Protein AF-A0A813IXJ3-F1 (afdb_monomer_lite)

Structure (mmCIF, N/CA/C/O backbone):
data_AF-A0A813IXJ3-F1
#
_entry.id   AF-A0A813IXJ3-F1
#
loop_
_atom_site.group_PDB
_atom_site.id
_atom_site.type_symbol
_atom_site.label_atom_id
_atom_site.label_alt_id
_atom_site.label_comp_id
_atom_site.label_asym_id
_atom_site.label_entity_id
_atom_site.label_seq_id
_atom_site.pdbx_PDB_ins_code
_atom_site.Cartn_x
_atom_site.Cartn_y
_atom_site.Cartn_z
_atom_site.occupancy
_atom_site.B_iso_or_equiv
_atom_site.auth_seq_id
_atom_site.auth_comp_id
_atom_site.auth_asym_id
_atom_site.auth_atom_id
_atom_site.pdbx_PDB_model_num
ATOM 1 N N . VAL A 1 1 ? 65.316 -9.682 -49.468 1.00 42.09 1 VAL A N 1
ATOM 2 C CA . VAL A 1 1 ? 64.077 -8.869 -49.436 1.00 42.09 1 VAL A CA 1
ATOM 3 C C . VAL A 1 1 ? 62.901 -9.808 -49.666 1.00 42.09 1 VAL A C 1
ATOM 5 O O . VAL A 1 1 ? 62.682 -10.223 -50.792 1.00 42.09 1 VAL A O 1
ATOM 8 N N . ALA A 1 2 ? 62.230 -10.238 -48.595 1.00 33.59 2 ALA A N 1
ATOM 9 C CA . ALA A 1 2 ? 61.078 -11.140 -48.647 1.00 33.59 2 ALA A CA 1
ATOM 10 C C . ALA A 1 2 ? 59.916 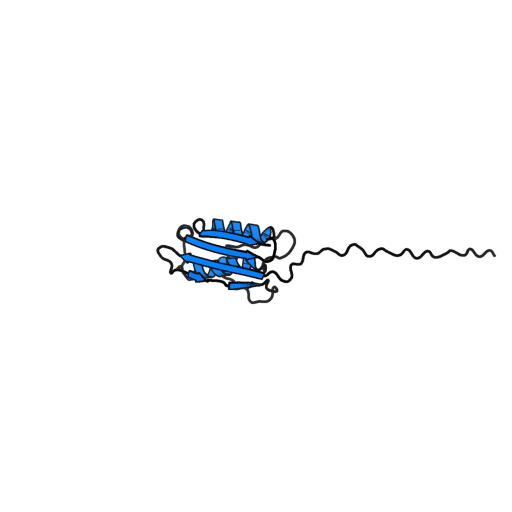-10.476 -47.893 1.00 33.59 2 ALA A C 1
ATOM 12 O O . ALA A 1 2 ? 60.031 -10.188 -46.703 1.00 33.59 2 ALA A O 1
ATOM 13 N N . LEU A 1 3 ? 58.832 -10.169 -48.609 1.00 37.84 3 LEU A N 1
ATOM 14 C CA . LEU A 1 3 ? 57.635 -9.512 -48.084 1.00 37.84 3 LEU A CA 1
ATOM 15 C C . LEU A 1 3 ? 56.655 -10.570 -47.561 1.00 37.84 3 LEU A C 1
ATOM 17 O O . LEU A 1 3 ? 56.046 -11.304 -48.336 1.00 37.84 3 LEU A O 1
ATOM 21 N N . SER A 1 4 ? 56.488 -10.624 -46.240 1.00 38.41 4 SER A N 1
ATOM 22 C CA . SER A 1 4 ? 55.432 -11.393 -45.578 1.00 38.41 4 SER A CA 1
ATOM 23 C C . SER A 1 4 ? 54.136 -10.574 -45.559 1.00 38.41 4 SER A C 1
ATOM 25 O O . SER A 1 4 ? 54.035 -9.559 -44.870 1.00 38.41 4 SER A O 1
ATOM 27 N N . ARG A 1 5 ? 53.133 -10.999 -46.338 1.00 42.44 5 ARG A N 1
ATOM 28 C CA . ARG A 1 5 ? 51.757 -10.478 -46.277 1.00 42.44 5 ARG A CA 1
ATOM 29 C C . ARG A 1 5 ? 51.032 -11.118 -45.088 1.00 42.44 5 ARG A C 1
ATOM 31 O O . ARG A 1 5 ? 50.5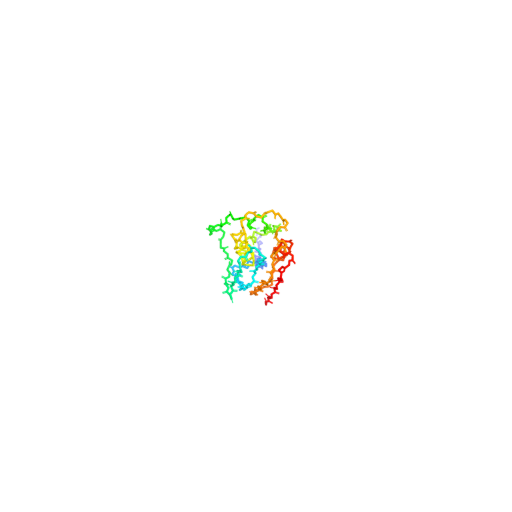67 -12.252 -45.186 1.00 42.44 5 ARG A O 1
ATOM 38 N N . ARG A 1 6 ? 50.875 -10.383 -43.983 1.00 43.56 6 ARG A N 1
ATOM 39 C CA . ARG A 1 6 ? 49.908 -10.729 -42.927 1.00 43.56 6 ARG A CA 1
ATOM 40 C C . ARG A 1 6 ? 48.490 -10.433 -43.429 1.00 43.56 6 ARG A C 1
ATOM 42 O O . ARG A 1 6 ? 48.159 -9.285 -43.707 1.00 43.56 6 ARG A O 1
ATOM 49 N N . ARG A 1 7 ? 47.655 -11.471 -43.546 1.00 44.44 7 ARG A N 1
ATOM 50 C CA . ARG A 1 7 ? 46.198 -11.334 -43.694 1.00 44.44 7 ARG A CA 1
ATOM 51 C C . ARG A 1 7 ? 45.636 -10.778 -42.384 1.00 44.44 7 ARG A C 1
ATOM 53 O O . ARG A 1 7 ? 45.738 -11.431 -41.350 1.00 44.44 7 ARG A O 1
ATOM 60 N N . GLY A 1 8 ? 45.062 -9.579 -42.434 1.00 43.00 8 GLY A N 1
ATOM 61 C CA . GLY A 1 8 ? 44.248 -9.031 -41.355 1.00 43.00 8 GLY A CA 1
ATOM 62 C C . GLY A 1 8 ? 42.904 -9.751 -41.312 1.00 43.00 8 GLY A C 1
ATOM 63 O O . GLY A 1 8 ? 42.033 -9.478 -42.132 1.00 43.00 8 GLY A O 1
ATOM 64 N N . GLY A 1 9 ? 42.750 -10.686 -40.376 1.00 39.88 9 GLY A N 1
ATOM 65 C CA . GLY A 1 9 ? 41.438 -11.167 -39.959 1.00 39.88 9 GLY A CA 1
ATOM 66 C C . GLY A 1 9 ? 40.816 -10.116 -39.048 1.00 39.88 9 GLY A C 1
ATOM 67 O O . GLY A 1 9 ? 41.294 -9.907 -37.936 1.00 39.88 9 GLY A O 1
ATOM 68 N N . ARG A 1 10 ? 39.789 -9.418 -39.536 1.00 42.56 10 ARG A N 1
ATOM 69 C CA . ARG A 1 10 ? 38.921 -8.581 -38.704 1.00 42.56 10 ARG A CA 1
ATOM 70 C C . ARG A 1 10 ? 38.187 -9.527 -37.755 1.00 42.56 10 ARG A C 1
ATOM 72 O O . ARG A 1 10 ? 37.368 -10.322 -38.200 1.00 42.56 10 ARG A O 1
ATOM 79 N N . GLN A 1 1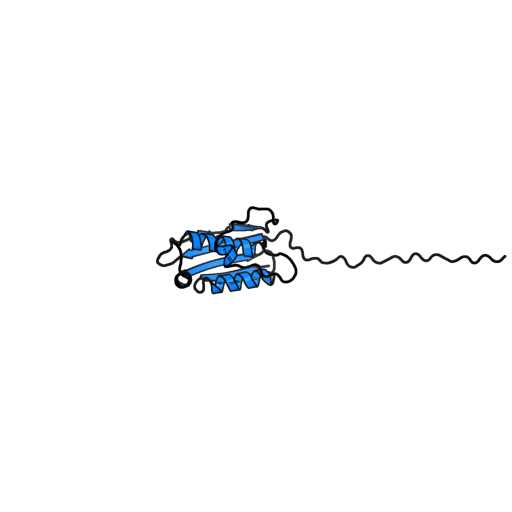1 ? 38.529 -9.484 -36.474 1.00 48.00 11 GLN A N 1
ATOM 80 C CA . GLN A 1 11 ? 37.751 -10.142 -35.436 1.00 48.00 11 GLN A CA 1
ATOM 81 C C . GLN A 1 11 ? 36.496 -9.283 -35.247 1.00 48.00 11 GLN A C 1
ATOM 83 O O . GLN A 1 11 ? 36.569 -8.193 -34.682 1.00 48.00 11 GLN A O 1
ATOM 88 N N . GLU A 1 12 ? 35.375 -9.707 -35.831 1.00 44.50 12 GLU A N 1
ATOM 89 C CA . GLU A 1 12 ? 34.070 -9.120 -35.535 1.00 44.50 12 GLU A CA 1
ATOM 90 C C . GLU A 1 12 ? 33.778 -9.385 -34.059 1.00 44.50 12 GLU A C 1
ATOM 92 O O . GLU A 1 12 ? 33.484 -10.504 -33.645 1.00 44.50 12 GLU A O 1
ATOM 97 N N . SER A 1 13 ? 33.949 -8.350 -33.241 1.00 49.44 13 SER A N 1
ATOM 98 C CA . SER A 1 13 ? 33.500 -8.346 -31.861 1.00 49.44 13 SER A CA 1
ATOM 99 C C . SER A 1 13 ? 31.987 -8.546 -31.867 1.00 49.44 13 SER A C 1
ATOM 101 O O . SER A 1 13 ? 31.260 -7.649 -32.304 1.00 49.44 13 SER A O 1
ATOM 103 N N . SER A 1 14 ? 31.506 -9.701 -31.394 1.00 53.91 14 SER A N 1
ATOM 104 C CA . SER A 1 14 ? 30.103 -9.840 -31.003 1.00 53.91 14 SER A CA 1
ATOM 105 C C . SER A 1 14 ? 29.738 -8.637 -30.131 1.00 53.91 14 SER A C 1
ATOM 107 O O . SER A 1 14 ? 30.501 -8.329 -29.207 1.00 53.91 14 SER A O 1
ATOM 109 N N . PRO A 1 15 ? 28.626 -7.931 -30.405 1.00 52.78 15 PRO A N 1
ATOM 110 C CA . PRO A 1 15 ? 28.172 -6.895 -29.496 1.00 52.78 15 PRO A CA 1
ATOM 111 C C . PRO A 1 15 ? 28.001 -7.553 -28.129 1.00 52.78 15 PRO A C 1
ATOM 113 O O . PRO A 1 15 ? 27.374 -8.610 -28.024 1.00 52.78 15 PRO A O 1
ATOM 116 N N . ALA A 1 16 ? 28.637 -6.970 -27.109 1.00 62.19 16 ALA A N 1
ATOM 117 C CA . ALA A 1 16 ? 28.455 -7.394 -25.729 1.00 62.19 16 ALA A CA 1
ATOM 118 C C . ALA A 1 16 ? 26.950 -7.573 -25.468 1.00 62.19 16 ALA A C 1
ATOM 120 O O . ALA A 1 16 ? 26.168 -6.777 -26.004 1.00 62.19 16 ALA A O 1
ATOM 121 N N . PRO A 1 17 ? 26.530 -8.600 -24.702 1.00 55.78 17 PRO A N 1
ATOM 122 C CA . PRO A 1 17 ? 25.126 -8.759 -24.359 1.00 55.78 17 PRO A CA 1
ATOM 123 C C . PRO A 1 17 ? 24.629 -7.413 -23.843 1.00 55.78 17 PRO A C 1
ATOM 125 O O . PRO A 1 17 ? 25.259 -6.807 -22.970 1.00 55.78 17 PRO A O 1
ATOM 128 N N . TRP A 1 18 ? 23.569 -6.903 -24.473 1.00 44.41 18 TRP A N 1
ATOM 129 C CA . TRP A 1 18 ? 22.937 -5.663 -24.053 1.00 44.41 18 TRP A CA 1
ATOM 130 C C . TRP A 1 18 ? 22.725 -5.773 -22.547 1.00 44.41 18 TRP A C 1
ATOM 132 O O . TRP A 1 18 ? 22.170 -6.786 -22.119 1.00 44.41 18 TRP A O 1
ATOM 142 N N . PRO A 1 19 ? 23.210 -4.820 -21.730 1.00 48.91 19 PRO A N 1
ATOM 143 C CA . PRO A 1 19 ? 22.968 -4.890 -20.306 1.00 48.91 19 PRO A CA 1
ATOM 144 C C . PRO A 1 19 ? 21.457 -4.816 -20.138 1.00 48.91 19 PRO A C 1
ATOM 146 O O . PRO A 1 19 ? 20.853 -3.760 -20.338 1.00 48.91 19 PRO A O 1
ATOM 149 N N . GLU A 1 20 ? 20.856 -5.964 -19.844 1.00 44.31 20 GLU A N 1
ATOM 150 C CA . GLU A 1 20 ? 19.462 -6.112 -19.484 1.00 44.31 20 GLU A CA 1
ATOM 151 C C . GLU A 1 20 ? 19.321 -5.370 -18.158 1.00 44.31 20 GLU A C 1
ATOM 153 O O . GLU A 1 20 ? 19.537 -5.898 -17.073 1.00 44.31 20 GLU A O 1
ATOM 158 N N . ARG A 1 21 ? 19.128 -4.056 -18.244 1.00 48.12 21 ARG A N 1
ATOM 159 C CA . ARG A 1 21 ? 18.796 -3.244 -17.090 1.00 48.12 21 ARG A CA 1
ATOM 160 C C . ARG A 1 21 ? 17.280 -3.288 -17.034 1.00 48.12 21 ARG A C 1
ATOM 162 O O . ARG A 1 21 ? 16.663 -2.636 -17.880 1.00 48.12 21 ARG A O 1
ATOM 169 N N . PRO A 1 22 ? 16.662 -4.013 -16.087 1.00 48.59 22 PRO A N 1
ATOM 170 C CA . PRO A 1 22 ? 15.237 -3.897 -15.820 1.00 48.59 22 PRO A CA 1
ATOM 171 C C . PRO A 1 22 ? 14.983 -2.508 -15.220 1.00 48.59 22 PRO A C 1
ATOM 173 O O . PRO A 1 22 ? 14.820 -2.303 -14.012 1.00 48.59 22 PRO A O 1
ATOM 176 N N . ILE A 1 23 ? 15.026 -1.498 -16.086 1.00 53.19 23 ILE A N 1
ATOM 177 C CA . ILE A 1 23 ? 14.587 -0.151 -15.781 1.00 53.19 23 ILE A CA 1
ATOM 178 C C . ILE A 1 23 ? 13.116 -0.154 -16.148 1.00 53.19 23 ILE A C 1
ATOM 180 O O . ILE A 1 23 ? 12.718 0.143 -17.271 1.00 53.19 23 ILE A O 1
ATOM 184 N N . ALA A 1 24 ? 12.317 -0.556 -15.176 1.00 56.09 24 ALA A N 1
ATOM 185 C CA . ALA A 1 24 ? 10.902 -0.278 -15.106 1.00 56.09 24 ALA A CA 1
ATOM 186 C C . ALA A 1 24 ? 10.688 1.251 -15.161 1.00 56.09 24 ALA A C 1
ATOM 188 O O . ALA A 1 24 ? 10.615 1.925 -14.140 1.00 56.09 24 ALA A O 1
ATOM 189 N N . ARG A 1 25 ? 10.720 1.829 -16.370 1.00 57.19 25 ARG A N 1
ATOM 190 C CA . ARG A 1 25 ? 10.647 3.286 -16.595 1.00 57.19 25 ARG A CA 1
ATOM 191 C C . ARG A 1 25 ? 9.219 3.823 -16.549 1.00 57.19 25 ARG A C 1
ATOM 193 O O . ARG A 1 25 ? 9.041 5.033 -16.521 1.00 57.19 25 ARG A O 1
ATOM 200 N N . LEU A 1 26 ? 8.227 2.936 -16.543 1.00 64.25 26 LEU A N 1
ATOM 201 C CA . LEU A 1 26 ? 6.803 3.254 -16.548 1.00 64.25 26 LEU A CA 1
ATOM 202 C C . LEU A 1 26 ? 6.059 2.197 -15.727 1.00 64.25 26 LEU A C 1
ATOM 204 O O . LEU A 1 26 ? 5.414 1.315 -16.286 1.00 64.25 26 LEU A O 1
ATOM 208 N N . LEU A 1 27 ? 6.189 2.247 -14.400 1.00 79.31 27 LEU A N 1
ATOM 209 C CA . LEU A 1 27 ? 5.303 1.467 -13.536 1.00 79.31 27 LEU A CA 1
ATOM 210 C C . LEU A 1 27 ? 4.051 2.278 -13.282 1.00 79.31 27 LEU A C 1
ATOM 212 O O . LEU A 1 27 ? 4.151 3.444 -12.892 1.00 79.31 27 LEU A O 1
ATOM 216 N N . ALA A 1 28 ? 2.906 1.647 -13.504 1.00 88.62 28 ALA A N 1
ATOM 217 C CA . ALA A 1 28 ? 1.607 2.156 -13.121 1.00 88.62 28 ALA A CA 1
ATOM 218 C C . ALA A 1 28 ? 0.977 1.205 -12.102 1.00 88.62 28 ALA A C 1
ATOM 220 O O . ALA A 1 28 ? 1.104 -0.018 -12.211 1.00 88.62 28 ALA A O 1
ATOM 221 N N . VAL A 1 29 ? 0.314 1.776 -11.107 1.00 92.44 29 VAL A N 1
ATOM 222 C CA . VAL A 1 29 ? -0.417 1.029 -10.088 1.00 92.44 29 VAL A CA 1
ATOM 223 C C . VAL A 1 29 ? -1.754 1.703 -9.885 1.00 92.44 29 VAL A C 1
ATOM 225 O O . VAL A 1 29 ? -1.813 2.902 -9.622 1.00 92.44 29 VAL A O 1
ATOM 228 N N . TRP A 1 30 ? -2.820 0.929 -10.003 1.00 95.44 30 TRP A N 1
ATOM 229 C CA . TRP A 1 30 ? -4.136 1.351 -9.557 1.00 95.44 30 TRP A CA 1
ATOM 230 C C . TRP A 1 30 ? -4.288 1.016 -8.071 1.00 95.44 30 TRP A C 1
ATOM 232 O O . TRP A 1 30 ? -3.888 -0.067 -7.641 1.00 95.44 30 TRP A O 1
ATOM 242 N N . MET A 1 31 ? -4.853 1.931 -7.287 1.00 96.31 31 MET A N 1
ATOM 243 C CA . MET A 1 31 ? -5.153 1.726 -5.874 1.00 96.31 31 MET A CA 1
ATOM 244 C C . MET A 1 31 ? -6.585 2.149 -5.558 1.00 96.31 31 MET A C 1
ATOM 246 O O . MET A 1 31 ? -7.004 3.239 -5.928 1.00 96.31 31 MET A O 1
ATOM 250 N N . ALA A 1 32 ? -7.297 1.328 -4.794 1.00 97.50 32 ALA A N 1
ATOM 251 C CA . ALA A 1 32 ? -8.526 1.721 -4.112 1.00 97.50 32 ALA A CA 1
ATOM 252 C C . ALA A 1 32 ? -8.397 1.429 -2.622 1.00 97.50 32 ALA A C 1
ATOM 254 O O . ALA A 1 32 ? -7.685 0.507 -2.215 1.00 97.50 32 ALA A O 1
ATOM 255 N N . PHE A 1 33 ? -9.083 2.205 -1.795 1.00 97.56 33 PHE A N 1
ATOM 256 C CA . PHE A 1 33 ? -9.072 1.991 -0.357 1.00 97.56 33 PHE A CA 1
ATOM 257 C C . PHE A 1 33 ? -10.359 2.474 0.296 1.00 97.56 33 PHE A C 1
ATOM 259 O O . PHE A 1 33 ? -10.996 3.414 -0.166 1.00 97.56 33 PHE A O 1
ATOM 266 N N . SER A 1 34 ? -10.693 1.846 1.416 1.00 97.31 34 SER A N 1
ATOM 267 C CA . SER A 1 34 ? -11.709 2.297 2.360 1.00 97.31 34 SER A CA 1
ATOM 268 C C . SER A 1 34 ? -11.166 2.020 3.753 1.00 97.31 34 SER A C 1
ATOM 270 O O . SER A 1 34 ? -11.148 0.872 4.202 1.00 97.31 34 SER A O 1
ATOM 272 N N . VAL A 1 35 ? -10.685 3.062 4.427 1.00 95.69 35 VAL A N 1
ATOM 273 C CA . VAL A 1 35 ? -10.037 2.962 5.739 1.00 95.69 35 VAL A CA 1
ATOM 274 C C . VAL A 1 35 ? -10.660 3.929 6.733 1.00 95.69 35 VAL A C 1
ATOM 276 O O . VAL A 1 35 ? -11.136 5.007 6.387 1.00 95.69 35 VAL A O 1
ATOM 279 N N . GLY A 1 36 ? -10.661 3.550 8.003 1.00 93.38 36 GLY A N 1
ATOM 280 C CA . GLY A 1 36 ? -11.204 4.372 9.071 1.00 93.38 36 GLY A CA 1
ATOM 281 C C . GLY A 1 36 ? -10.790 3.865 10.441 1.00 93.38 36 GLY A C 1
ATOM 282 O O . GLY A 1 36 ? -10.039 2.903 10.581 1.00 93.38 36 GLY A O 1
ATOM 283 N N . GLY A 1 37 ? -11.301 4.513 11.476 1.00 89.56 37 GLY A N 1
ATOM 284 C CA . GLY A 1 37 ? -11.094 4.086 12.851 1.00 89.56 37 GLY A CA 1
ATOM 285 C C . GLY A 1 37 ? -12.075 4.785 13.786 1.00 89.56 37 GLY A C 1
ATOM 286 O O . GLY A 1 37 ? -12.734 5.739 13.375 1.00 89.56 37 GLY A O 1
ATOM 287 N N . PRO A 1 38 ? -12.159 4.378 15.062 1.00 85.62 38 PRO A N 1
ATOM 288 C CA . PRO A 1 38 ? -13.134 4.912 16.020 1.00 85.62 38 PRO A CA 1
ATOM 289 C C . PRO A 1 38 ? -13.106 6.440 16.189 1.00 85.62 38 PRO A C 1
ATOM 291 O O . PRO A 1 38 ? -14.079 7.034 16.643 1.00 85.62 38 PRO A O 1
ATOM 294 N N . ARG A 1 39 ? -11.979 7.081 15.861 1.00 80.75 39 ARG A N 1
ATOM 295 C CA . ARG A 1 39 ? -11.751 8.531 15.994 1.00 80.75 39 ARG A CA 1
ATOM 296 C C . ARG A 1 39 ? -11.224 9.173 14.710 1.00 80.75 39 ARG A C 1
ATOM 298 O O . ARG A 1 39 ? -10.742 10.300 14.741 1.00 80.75 39 ARG A O 1
ATOM 305 N N . MET A 1 40 ? -11.286 8.444 13.602 1.00 84.56 40 MET A N 1
ATOM 306 C CA . MET A 1 40 ? -10.852 8.892 12.285 1.00 84.56 40 MET A CA 1
ATOM 307 C C . MET A 1 40 ? -12.081 8.980 11.387 1.00 84.56 40 MET A C 1
ATOM 309 O O . MET A 1 40 ? -12.891 8.054 11.346 1.00 84.56 40 MET A O 1
ATOM 313 N N . ARG A 1 41 ? -12.206 10.081 10.641 1.00 86.75 41 ARG A N 1
ATOM 314 C CA . ARG A 1 41 ? -13.202 10.153 9.569 1.00 86.75 41 ARG A CA 1
ATOM 315 C C . ARG A 1 41 ? -12.880 9.082 8.522 1.00 86.75 41 ARG A C 1
ATOM 317 O O . ARG A 1 41 ? -11.708 8.969 8.171 1.00 86.75 41 ARG A O 1
ATOM 324 N N . PRO A 1 42 ? -13.875 8.328 8.028 1.00 91.31 42 PRO A N 1
ATOM 325 C CA . PRO A 1 42 ? -13.654 7.386 6.941 1.00 91.31 42 PRO A CA 1
ATOM 326 C C . PRO A 1 42 ? -12.984 8.076 5.750 1.00 91.31 42 PRO A C 1
ATOM 328 O O . PRO A 1 42 ? -13.383 9.176 5.360 1.00 91.31 42 PRO A O 1
ATOM 331 N N . LEU A 1 43 ? -11.955 7.432 5.215 1.00 93.50 43 LEU A N 1
ATOM 332 C CA . LEU A 1 43 ? -11.238 7.827 4.013 1.00 93.50 43 LEU A CA 1
ATOM 333 C C . LEU A 1 43 ? -11.507 6.768 2.953 1.00 93.50 43 LEU A C 1
ATOM 335 O O . LEU A 1 43 ? -11.302 5.579 3.201 1.00 93.50 43 LEU A O 1
ATOM 339 N N . GLU A 1 44 ? -11.937 7.205 1.779 1.00 95.75 44 GLU A N 1
ATOM 340 C CA . GLU A 1 44 ? -12.282 6.311 0.684 1.00 95.75 44 GLU A CA 1
ATOM 341 C C . GLU A 1 44 ? -11.766 6.867 -0.640 1.00 95.75 44 GLU A C 1
ATOM 343 O O . GLU A 1 44 ? -11.828 8.073 -0.887 1.00 95.75 44 GLU A O 1
ATOM 348 N N . SER A 1 45 ? -11.279 5.967 -1.485 1.00 94.81 45 SER A N 1
ATOM 349 C CA . SER A 1 45 ? -11.070 6.199 -2.906 1.00 94.81 45 SER A CA 1
ATOM 350 C C . SER A 1 45 ? -11.459 4.942 -3.669 1.00 94.81 45 SER A C 1
ATOM 352 O O . SER A 1 45 ? -10.992 3.842 -3.361 1.00 94.81 45 SER A O 1
ATOM 354 N N . SER A 1 46 ? -12.306 5.106 -4.684 1.00 93.38 46 SER A N 1
ATOM 355 C CA . SER A 1 46 ? -12.738 4.008 -5.554 1.00 93.38 46 SER A CA 1
ATOM 356 C C . SER A 1 46 ? -11.738 3.698 -6.674 1.00 93.38 46 SER A C 1
ATOM 358 O O . SER A 1 46 ? -11.999 2.798 -7.470 1.00 93.38 46 SER A O 1
ATOM 360 N N . GLY A 1 47 ? -10.616 4.422 -6.766 1.00 91.31 47 GLY A N 1
ATOM 361 C CA . GLY A 1 47 ? -9.591 4.143 -7.766 1.00 91.31 47 GLY A CA 1
ATOM 362 C C . GLY A 1 47 ? -8.744 5.348 -8.155 1.00 91.31 47 GLY A C 1
ATOM 363 O O . GLY A 1 47 ? -9.174 6.165 -8.964 1.00 91.31 47 GLY A O 1
ATOM 364 N N . ASP A 1 48 ? -7.508 5.379 -7.669 1.00 91.81 48 ASP A N 1
ATOM 365 C CA . ASP A 1 48 ? -6.464 6.323 -8.057 1.00 91.81 48 ASP A CA 1
ATOM 366 C C . ASP A 1 48 ? -5.346 5.597 -8.813 1.00 91.81 48 ASP A C 1
ATOM 368 O O . ASP A 1 48 ? -5.008 4.454 -8.501 1.00 91.81 48 ASP A O 1
ATOM 372 N N . ILE A 1 49 ? -4.751 6.258 -9.808 1.00 91.44 49 ILE A N 1
ATOM 373 C CA . ILE A 1 49 ? -3.631 5.706 -10.581 1.00 91.44 49 ILE A CA 1
ATOM 374 C C . ILE A 1 49 ? -2.349 6.442 -10.208 1.00 91.44 49 ILE A C 1
ATOM 376 O O . ILE A 1 49 ? -2.258 7.663 -10.328 1.00 91.44 49 ILE A O 1
ATOM 380 N N . PHE A 1 50 ? -1.339 5.674 -9.815 1.00 89.06 50 PHE A N 1
ATOM 381 C CA . PHE A 1 50 ? -0.006 6.151 -9.480 1.00 89.06 50 PHE A CA 1
ATOM 382 C C . PHE A 1 50 ? 0.972 5.728 -10.560 1.00 89.06 50 PHE A C 1
ATOM 384 O O . PHE A 1 50 ? 0.939 4.592 -11.032 1.00 89.06 50 PHE A O 1
ATOM 391 N N . PHE A 1 51 ? 1.872 6.636 -10.918 1.00 86.94 51 PHE A N 1
ATOM 392 C CA . PHE A 1 51 ? 2.954 6.372 -11.855 1.00 86.94 51 PHE A CA 1
ATOM 393 C C . PHE A 1 51 ? 4.299 6.452 -11.142 1.00 86.94 51 PHE A C 1
ATOM 395 O O . PHE A 1 51 ? 4.430 7.081 -10.093 1.00 86.94 51 PHE A O 1
ATOM 402 N N . THR A 1 52 ? 5.314 5.827 -11.734 1.00 80.50 52 THR A N 1
ATOM 403 C CA . THR A 1 52 ? 6.695 6.067 -11.315 1.00 80.50 52 THR A CA 1
ATOM 404 C C . THR A 1 52 ? 7.038 7.526 -11.572 1.00 80.50 52 THR A C 1
ATOM 406 O O . THR A 1 52 ? 7.058 7.960 -12.725 1.00 80.50 52 THR A O 1
ATOM 409 N N . GLU A 1 53 ? 7.316 8.289 -10.520 1.00 70.94 53 GLU A N 1
ATOM 410 C CA . GLU A 1 53 ? 7.758 9.671 -10.686 1.00 70.94 53 GLU A CA 1
ATOM 411 C C . GLU A 1 53 ? 9.248 9.708 -11.054 1.00 70.94 53 GLU A C 1
ATOM 413 O O . GLU A 1 53 ? 10.073 8.964 -10.525 1.00 70.94 53 GLU A O 1
ATOM 418 N N . SER A 1 54 ? 9.635 10.594 -11.973 1.00 50.50 54 SER A N 1
ATOM 419 C CA . SER A 1 54 ? 11.051 10.957 -12.079 1.00 50.50 54 SER A CA 1
ATOM 420 C C . SER A 1 54 ? 11.429 11.723 -10.813 1.00 50.50 54 SER A C 1
ATOM 422 O O . SER A 1 54 ? 10.643 12.551 -10.363 1.00 50.50 54 SER A O 1
ATOM 424 N N . ALA A 1 55 ? 12.618 11.465 -10.261 1.00 48.69 55 ALA A N 1
ATOM 425 C CA . ALA A 1 55 ? 13.124 11.945 -8.965 1.00 48.69 55 ALA A CA 1
ATOM 426 C C . ALA A 1 55 ? 13.177 13.488 -8.746 1.00 48.69 55 ALA A C 1
ATOM 428 O O . ALA A 1 55 ? 13.883 13.954 -7.857 1.00 48.69 55 ALA A O 1
ATOM 429 N N . GLY A 1 56 ? 12.467 14.290 -9.547 1.00 39.69 56 GLY A N 1
ATOM 430 C CA . GLY A 1 56 ? 12.373 15.749 -9.473 1.00 39.69 56 GLY A CA 1
ATOM 431 C C . GLY A 1 56 ? 10.973 16.323 -9.198 1.00 39.69 56 GLY A C 1
ATOM 432 O O . GLY A 1 56 ? 10.844 17.544 -9.188 1.00 39.69 56 GLY A O 1
ATOM 433 N N . SER A 1 57 ? 9.930 15.509 -8.982 1.00 41.72 57 SER A N 1
ATOM 434 C CA . SER A 1 57 ? 8.634 16.011 -8.486 1.00 41.72 57 SER A CA 1
ATOM 435 C C . SER A 1 57 ? 8.721 16.214 -6.971 1.00 41.72 57 SER A C 1
ATOM 437 O O . SER A 1 57 ? 9.259 15.361 -6.267 1.00 41.72 57 SER A O 1
ATOM 439 N N . ASN A 1 58 ? 8.270 17.372 -6.480 1.00 40.22 58 ASN A N 1
ATOM 440 C CA . ASN A 1 58 ? 8.394 17.809 -5.088 1.00 40.22 58 ASN A CA 1
ATOM 441 C C . ASN A 1 58 ? 7.889 16.738 -4.116 1.00 40.22 58 ASN A C 1
ATOM 443 O O . ASN A 1 58 ? 6.695 16.620 -3.846 1.00 40.22 58 ASN A O 1
ATOM 447 N N . HIS A 1 59 ? 8.841 15.991 -3.565 1.00 46.50 59 HIS A N 1
ATOM 448 C CA . HIS A 1 59 ? 8.624 15.004 -2.531 1.00 46.50 59 HIS A CA 1
ATOM 449 C C . HIS A 1 59 ? 7.928 15.695 -1.357 1.00 46.50 59 HIS A C 1
ATOM 451 O O . HIS A 1 59 ? 8.549 16.472 -0.630 1.00 46.50 59 HIS A O 1
ATOM 457 N N . LEU A 1 60 ? 6.639 15.403 -1.166 1.00 49.47 60 LEU A N 1
ATOM 458 C CA . LEU A 1 60 ? 5.930 15.631 0.087 1.00 49.47 60 LEU A CA 1
ATOM 459 C C . LEU A 1 60 ? 6.752 14.943 1.181 1.00 49.47 60 LEU A C 1
ATOM 461 O O . LEU A 1 60 ? 6.636 13.740 1.412 1.00 49.47 60 LEU A O 1
ATOM 465 N N . THR A 1 61 ? 7.647 15.694 1.824 1.00 50.31 61 THR A N 1
ATOM 466 C CA . THR A 1 61 ? 8.388 15.298 3.023 1.00 50.31 61 THR A CA 1
ATOM 467 C C . THR A 1 61 ? 7.398 15.235 4.177 1.00 50.31 61 THR A C 1
ATOM 469 O O . THR A 1 61 ? 7.387 16.071 5.074 1.00 50.31 61 THR A O 1
ATOM 472 N N . SER A 1 62 ? 6.496 14.271 4.088 1.00 57.09 62 SER A N 1
ATOM 473 C CA . SER A 1 62 ? 5.442 14.015 5.046 1.00 57.09 62 SER A CA 1
ATOM 474 C C . SER A 1 62 ? 5.879 12.913 6.011 1.00 57.09 62 SER A C 1
ATOM 476 O O . SER A 1 62 ? 6.825 12.165 5.739 1.00 57.09 62 SER A O 1
ATOM 478 N N . GLY A 1 63 ? 5.184 12.795 7.144 1.00 60.44 63 GLY A N 1
ATOM 479 C CA . GLY A 1 63 ? 5.424 11.754 8.143 1.00 60.44 63 GLY A CA 1
ATOM 480 C C . GLY A 1 63 ? 5.472 10.342 7.546 1.00 60.44 63 GLY A C 1
ATOM 481 O O . GLY A 1 63 ? 6.297 9.541 7.979 1.00 60.44 63 GLY A O 1
ATOM 482 N N . ALA A 1 64 ? 4.695 10.052 6.492 1.00 69.62 64 ALA A N 1
ATOM 483 C CA . ALA A 1 64 ? 4.678 8.732 5.858 1.0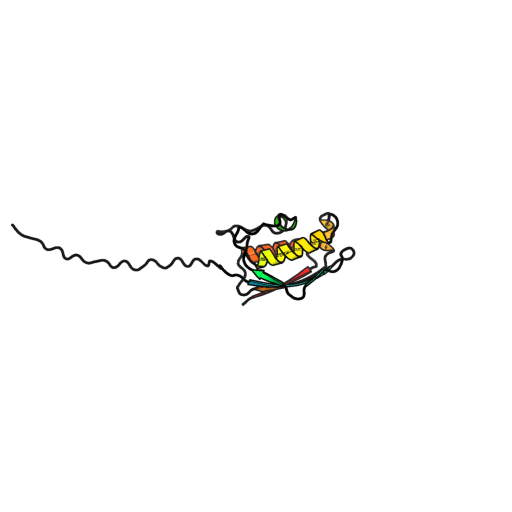0 69.62 64 ALA A CA 1
ATOM 484 C C . ALA A 1 64 ? 6.021 8.315 5.252 1.00 69.62 64 ALA A C 1
ATOM 486 O O . ALA A 1 64 ? 6.381 7.146 5.343 1.00 69.62 64 ALA A O 1
ATOM 487 N N . SER A 1 65 ? 6.801 9.240 4.682 1.00 68.44 65 SER A N 1
ATOM 488 C CA . SER A 1 65 ? 8.099 8.896 4.082 1.00 68.44 65 SER A CA 1
ATOM 489 C C . SER A 1 65 ? 9.128 8.441 5.121 1.00 68.44 65 SER A C 1
ATOM 491 O O . SER A 1 65 ? 10.082 7.760 4.760 1.00 68.44 65 SER A O 1
ATOM 493 N N . LYS A 1 66 ? 8.921 8.776 6.406 1.00 73.62 66 LYS A N 1
ATOM 494 C CA . LYS A 1 66 ? 9.713 8.263 7.538 1.00 73.62 66 LYS A CA 1
ATOM 495 C C . LYS A 1 66 ? 9.251 6.881 8.009 1.00 73.62 66 LYS A C 1
ATOM 497 O O . LYS A 1 66 ? 10.018 6.188 8.665 1.00 73.62 66 LYS A O 1
ATOM 502 N N . LEU A 1 67 ? 8.009 6.506 7.703 1.00 74.38 67 LEU A N 1
ATOM 503 C CA . LEU A 1 67 ? 7.418 5.224 8.084 1.00 74.38 67 LEU A CA 1
ATOM 504 C C . LEU A 1 67 ? 7.604 4.161 6.992 1.00 74.38 67 LEU A C 1
ATOM 506 O O . LEU A 1 67 ? 7.856 3.002 7.301 1.00 74.38 67 LEU A O 1
ATOM 510 N N . LEU A 1 68 ? 7.508 4.568 5.722 1.00 71.38 68 LEU A N 1
ATOM 511 C CA . LEU A 1 68 ? 7.705 3.724 4.545 1.00 71.38 68 LEU A CA 1
ATOM 512 C C . LEU A 1 68 ? 9.075 4.006 3.919 1.00 71.38 68 LEU A C 1
ATOM 514 O O . LEU A 1 68 ? 9.213 4.720 2.911 1.00 71.38 68 LEU A O 1
ATOM 518 N N . LEU A 1 69 ? 10.103 3.473 4.573 1.00 77.00 69 LEU A N 1
ATOM 519 C CA . LEU A 1 69 ? 11.495 3.666 4.203 1.00 77.00 69 LEU A CA 1
ATOM 520 C C . LEU A 1 69 ? 11.818 2.917 2.901 1.00 77.00 69 LEU A C 1
ATOM 522 O O . LEU A 1 69 ? 11.514 1.724 2.782 1.00 77.00 69 LEU A O 1
ATOM 526 N N . PRO A 1 70 ? 12.458 3.583 1.923 1.00 71.31 70 PRO A N 1
ATOM 527 C CA . PRO A 1 70 ? 12.946 2.901 0.735 1.00 71.31 70 PRO A CA 1
ATOM 528 C C . PRO A 1 70 ? 14.013 1.874 1.133 1.00 71.31 70 PRO A C 1
ATOM 530 O O . PRO A 1 70 ? 14.937 2.185 1.885 1.00 71.31 70 PRO A O 1
ATOM 533 N N . ILE A 1 71 ? 13.896 0.648 0.619 1.00 68.00 71 ILE A N 1
ATOM 534 C CA . ILE A 1 71 ? 14.963 -0.348 0.743 1.00 68.00 71 ILE A CA 1
ATOM 535 C C . ILE A 1 71 ? 15.894 -0.209 -0.455 1.00 68.00 71 ILE A C 1
ATOM 537 O O . ILE A 1 71 ? 15.491 -0.437 -1.596 1.00 68.00 71 ILE A O 1
ATOM 541 N N . PHE A 1 72 ? 17.146 0.148 -0.179 1.00 60.53 72 PHE A N 1
ATOM 542 C CA . PHE A 1 72 ? 18.205 0.227 -1.177 1.00 60.53 72 PHE A CA 1
ATOM 543 C C . PHE A 1 72 ? 18.944 -1.108 -1.229 1.00 60.53 72 PHE A C 1
ATOM 545 O O . PHE A 1 72 ? 19.609 -1.483 -0.268 1.00 60.53 72 PHE A O 1
ATOM 552 N N . VAL A 1 73 ? 18.814 -1.825 -2.346 1.00 57.62 73 VAL A N 1
ATOM 553 C CA . VAL A 1 73 ? 19.618 -3.031 -2.610 1.00 57.62 73 VAL A CA 1
ATOM 554 C C . VAL A 1 73 ? 20.641 -2.733 -3.711 1.00 57.62 73 VAL A C 1
ATOM 556 O O . VAL A 1 73 ? 21.828 -2.912 -3.476 1.00 57.62 73 VAL A O 1
ATOM 559 N N . GLU A 1 74 ? 20.222 -2.171 -4.858 1.00 53.94 74 GLU A N 1
ATOM 560 C CA . GLU A 1 74 ? 21.142 -1.811 -5.968 1.00 53.94 74 GLU A CA 1
ATOM 561 C C . GLU A 1 74 ? 20.728 -0.569 -6.793 1.00 53.94 74 GLU A C 1
ATOM 563 O O . GLU A 1 74 ? 21.566 0.087 -7.416 1.00 53.94 74 GLU A O 1
ATOM 568 N N . HIS A 1 75 ? 19.443 -0.203 -6.800 1.00 58.50 75 HIS A N 1
ATOM 569 C CA . HIS A 1 75 ? 18.908 0.949 -7.534 1.00 58.50 75 HIS A CA 1
ATOM 570 C C . HIS A 1 75 ? 17.953 1.747 -6.648 1.00 58.50 75 HIS A C 1
ATOM 572 O O . HIS A 1 75 ? 17.224 1.159 -5.849 1.00 58.50 75 HIS A O 1
ATOM 578 N N . ASP A 1 76 ? 17.932 3.072 -6.812 1.00 63.47 76 ASP A N 1
ATOM 579 C CA . ASP A 1 76 ? 16.943 3.922 -6.152 1.00 63.47 76 ASP A CA 1
ATOM 580 C C . ASP A 1 76 ? 15.551 3.626 -6.727 1.00 63.47 76 ASP A C 1
ATOM 582 O O . ASP A 1 76 ? 15.230 3.973 -7.865 1.00 63.47 76 ASP A O 1
ATOM 586 N N . ARG A 1 77 ? 14.747 2.901 -5.946 1.00 67.44 77 ARG A N 1
ATOM 587 C CA . ARG A 1 77 ? 13.357 2.554 -6.263 1.00 67.44 77 ARG A CA 1
ATOM 588 C C . ARG A 1 77 ? 12.367 3.389 -5.448 1.00 67.44 77 ARG A C 1
ATOM 590 O O . ARG A 1 77 ? 11.184 3.059 -5.398 1.00 67.44 77 ARG A O 1
ATOM 597 N N . ALA A 1 78 ? 12.816 4.476 -4.810 1.00 67.56 78 ALA A N 1
ATOM 598 C CA . ALA A 1 78 ? 11.968 5.310 -3.958 1.00 67.56 78 ALA A CA 1
ATOM 599 C C . ALA A 1 78 ? 10.753 5.888 -4.701 1.00 67.56 78 ALA A C 1
ATOM 601 O O . ALA A 1 78 ? 9.719 6.148 -4.079 1.00 67.56 78 ALA A O 1
ATOM 602 N N . ALA A 1 79 ? 10.859 6.051 -6.020 1.00 76.62 79 ALA A N 1
ATOM 603 C CA . ALA A 1 79 ? 9.807 6.592 -6.865 1.00 76.62 79 ALA A CA 1
ATOM 604 C C . ALA A 1 79 ? 8.879 5.539 -7.502 1.00 76.62 79 ALA A C 1
ATOM 606 O O . ALA A 1 79 ? 8.056 5.904 -8.333 1.00 76.62 79 ALA A O 1
ATOM 607 N N . HIS A 1 80 ? 8.983 4.254 -7.137 1.00 84.38 80 HIS A N 1
ATOM 608 C CA . HIS A 1 80 ? 8.073 3.221 -7.646 1.00 84.38 80 HIS A CA 1
ATOM 609 C C . HIS A 1 80 ? 6.610 3.528 -7.306 1.00 84.38 80 HIS A C 1
ATOM 611 O O . HIS A 1 80 ? 6.298 3.962 -6.193 1.00 84.38 80 HIS A O 1
ATOM 617 N N . ALA A 1 81 ? 5.721 3.257 -8.263 1.00 88.88 81 ALA A N 1
ATOM 618 C CA . ALA A 1 81 ? 4.300 3.580 -8.171 1.00 88.88 81 ALA A CA 1
ATOM 619 C C . ALA A 1 81 ? 3.629 2.945 -6.942 1.00 88.88 81 ALA A C 1
ATOM 621 O O . ALA A 1 81 ? 2.831 3.598 -6.278 1.00 88.88 81 ALA A O 1
ATOM 622 N N . GLU A 1 82 ? 4.006 1.718 -6.574 1.00 91.31 82 GLU A N 1
ATOM 623 C CA . GLU A 1 82 ? 3.466 1.009 -5.410 1.00 91.31 82 GLU A CA 1
ATOM 624 C C . GLU A 1 82 ? 3.791 1.744 -4.108 1.00 91.31 82 GLU A C 1
ATOM 626 O O . GLU A 1 82 ? 2.947 1.887 -3.222 1.00 91.31 82 GLU A O 1
ATOM 631 N N . ARG A 1 83 ? 5.028 2.246 -3.996 1.00 89.81 83 ARG A N 1
ATOM 632 C CA . ARG A 1 83 ? 5.455 3.025 -2.835 1.00 89.81 83 ARG A CA 1
ATOM 633 C C . ARG A 1 83 ? 4.734 4.365 -2.798 1.00 89.81 83 ARG A C 1
ATOM 635 O O . ARG A 1 83 ? 4.306 4.772 -1.724 1.00 89.81 83 ARG A O 1
ATOM 642 N N . GLN A 1 84 ? 4.586 5.037 -3.939 1.00 89.25 84 GLN A N 1
ATOM 643 C CA . GLN A 1 84 ? 3.868 6.312 -4.007 1.00 89.25 84 GLN A CA 1
ATOM 644 C C . GLN A 1 84 ? 2.395 6.155 -3.611 1.00 89.25 84 GLN A C 1
ATOM 646 O O . GLN A 1 84 ? 1.898 6.940 -2.805 1.00 89.25 84 GLN A O 1
ATOM 651 N N . ALA A 1 85 ? 1.739 5.090 -4.075 1.00 91.94 85 ALA A N 1
ATOM 652 C CA . ALA A 1 85 ? 0.375 4.747 -3.685 1.00 91.94 85 ALA A CA 1
ATOM 653 C C . ALA A 1 85 ? 0.251 4.558 -2.163 1.00 91.94 85 ALA A C 1
ATOM 655 O O . ALA A 1 85 ? -0.584 5.187 -1.509 1.00 91.94 85 ALA A O 1
ATOM 656 N N . LEU A 1 86 ? 1.142 3.765 -1.558 1.00 93.50 86 LEU A N 1
ATOM 657 C CA . LEU A 1 86 ? 1.096 3.528 -0.114 1.00 93.50 86 LEU A CA 1
ATOM 658 C C . LEU A 1 86 ? 1.490 4.747 0.724 1.00 93.50 86 LEU A C 1
ATOM 660 O O . LEU A 1 86 ? 0.916 4.970 1.792 1.00 93.50 86 LEU A O 1
ATOM 664 N N . LEU A 1 87 ? 2.424 5.572 0.250 1.00 91.62 87 LEU A N 1
ATOM 665 C CA . LEU A 1 87 ? 2.729 6.857 0.879 1.00 91.62 87 LEU A CA 1
ATOM 666 C C . LEU A 1 87 ? 1.522 7.788 0.861 1.00 91.62 87 LEU A C 1
ATOM 668 O O . LEU A 1 87 ? 1.263 8.455 1.862 1.00 91.62 87 LEU A O 1
ATOM 672 N N . HIS A 1 88 ? 0.787 7.823 -0.250 1.00 91.38 88 HIS A N 1
ATOM 673 C CA . HIS A 1 88 ? -0.395 8.657 -0.403 1.00 91.38 88 HIS A CA 1
ATOM 674 C C . HIS A 1 88 ? -1.458 8.316 0.646 1.00 91.38 88 HIS A C 1
ATOM 676 O O . HIS A 1 88 ? -1.811 9.177 1.455 1.00 91.38 88 HIS A O 1
ATOM 682 N N . VAL A 1 89 ? -1.895 7.053 0.721 1.00 92.19 89 VAL A N 1
ATOM 683 C CA . VAL A 1 89 ? -2.906 6.646 1.713 1.00 92.19 89 VAL A CA 1
ATOM 684 C C . VAL A 1 89 ? -2.388 6.797 3.147 1.00 92.19 89 VAL A C 1
ATOM 686 O O . VAL A 1 89 ? -3.120 7.254 4.022 1.00 92.19 89 VAL A O 1
ATOM 689 N N . THR A 1 90 ? -1.100 6.526 3.398 1.00 92.31 90 THR A N 1
ATOM 690 C CA . THR A 1 90 ? -0.494 6.741 4.723 1.00 92.31 90 THR A CA 1
ATOM 691 C C . THR A 1 90 ? -0.539 8.218 5.116 1.00 92.31 90 THR A C 1
ATOM 693 O O . THR A 1 90 ? -0.878 8.540 6.250 1.00 92.31 90 THR A O 1
ATOM 696 N N . ASN A 1 91 ? -0.249 9.137 4.192 1.00 89.88 91 ASN A N 1
ATOM 697 C CA . ASN A 1 91 ? -0.344 10.574 4.448 1.00 89.88 91 ASN A CA 1
ATOM 698 C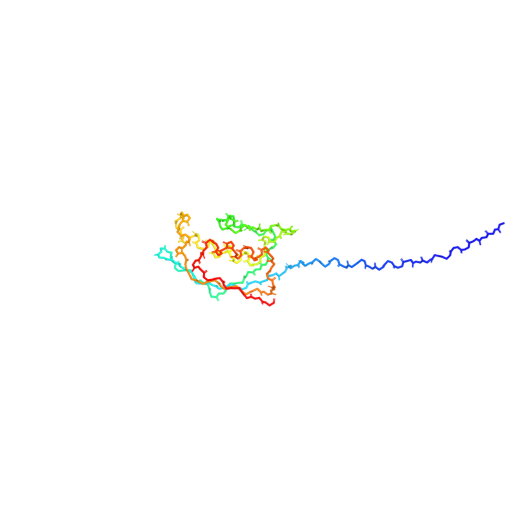 C . ASN A 1 91 ? -1.770 11.012 4.765 1.00 89.88 91 ASN A C 1
ATOM 700 O O . ASN A 1 91 ? -1.961 11.800 5.687 1.00 89.88 91 ASN A O 1
ATOM 704 N N . MET A 1 92 ? -2.763 10.490 4.045 1.00 89.88 92 MET A N 1
ATOM 705 C CA . MET A 1 92 ? -4.168 10.791 4.324 1.00 89.88 92 MET A CA 1
ATOM 706 C C . MET A 1 92 ? -4.593 10.276 5.699 1.00 89.88 92 MET A C 1
ATOM 708 O O . MET A 1 92 ? -5.230 11.008 6.456 1.00 89.88 92 MET A O 1
ATOM 712 N N . ILE A 1 93 ? -4.189 9.051 6.051 1.00 89.88 93 ILE A N 1
ATOM 713 C CA . ILE A 1 93 ? -4.426 8.468 7.374 1.00 89.88 93 ILE A CA 1
ATOM 714 C C . ILE A 1 93 ? -3.818 9.369 8.453 1.00 89.88 93 ILE A C 1
ATOM 716 O O . ILE A 1 93 ? -4.521 9.767 9.377 1.00 89.88 93 ILE A O 1
ATOM 720 N N . LEU A 1 94 ? -2.547 9.751 8.311 1.00 86.38 94 LEU A N 1
ATOM 721 C CA . LEU A 1 94 ? -1.866 10.602 9.288 1.00 86.38 94 LEU A CA 1
ATOM 722 C C . LEU A 1 94 ? -2.485 12.003 9.379 1.00 86.38 94 LEU A C 1
ATOM 724 O O . LEU A 1 94 ? -2.621 12.529 10.475 1.00 86.38 94 LEU A O 1
ATOM 728 N N . ALA A 1 95 ? -2.900 12.601 8.260 1.00 83.75 95 ALA A N 1
ATOM 729 C CA . ALA A 1 95 ? -3.558 13.908 8.249 1.00 83.75 95 ALA A CA 1
ATOM 730 C C . ALA A 1 95 ? -4.953 13.870 8.897 1.00 83.75 95 ALA A C 1
ATOM 732 O O . ALA A 1 95 ? -5.382 14.843 9.513 1.00 83.75 95 ALA A O 1
ATOM 733 N N . GLY A 1 96 ? -5.659 12.741 8.787 1.00 77.62 96 GLY A N 1
ATOM 734 C CA . GLY A 1 96 ? -6.948 12.513 9.441 1.00 77.62 96 GLY A CA 1
ATOM 735 C C . GLY A 1 96 ? -6.852 12.268 10.950 1.00 77.62 96 GLY A C 1
ATOM 736 O O . GLY A 1 96 ? -7.884 12.110 11.606 1.00 77.62 96 GLY A O 1
ATOM 737 N N . GLN A 1 97 ? -5.640 12.213 11.509 1.00 73.94 97 GLN A N 1
ATOM 738 C CA . GLN A 1 97 ? -5.382 11.910 12.911 1.00 73.94 97 GLN A CA 1
ATOM 739 C C . GLN A 1 97 ? -4.603 13.059 13.548 1.00 73.94 97 GLN A C 1
ATOM 741 O O . GLN A 1 97 ? -3.447 13.296 13.218 1.00 73.94 97 GLN A O 1
ATOM 746 N N . ASN A 1 98 ? -5.208 13.760 14.509 1.00 63.28 98 ASN A N 1
ATOM 747 C CA . ASN A 1 98 ? -4.462 14.714 15.329 1.00 63.28 98 ASN A CA 1
ATOM 748 C C . ASN A 1 98 ? -3.362 13.953 16.094 1.00 63.28 98 ASN A C 1
ATOM 750 O O . ASN A 1 98 ? -3.691 13.115 16.935 1.00 63.28 98 ASN A O 1
ATOM 754 N N . GLU A 1 99 ? -2.100 14.217 15.734 1.00 56.34 99 GLU A N 1
ATOM 755 C CA . GLU A 1 99 ? -0.841 13.750 16.343 1.00 56.34 99 GLU A CA 1
ATOM 756 C C . GLU A 1 99 ? -0.954 12.410 17.102 1.00 56.34 99 GLU A C 1
ATOM 758 O O . GLU A 1 99 ? -1.234 12.353 18.303 1.00 56.34 99 GLU A O 1
ATOM 763 N N . MET A 1 100 ? -0.778 11.290 16.393 1.00 57.62 100 MET A N 1
ATOM 764 C CA . MET A 1 100 ? -0.824 9.963 17.014 1.00 57.62 100 MET A CA 1
ATOM 765 C C . MET A 1 100 ? 0.462 9.600 17.757 1.00 57.62 100 MET A C 1
ATOM 767 O O . MET A 1 100 ? 1.538 9.542 17.164 1.00 57.62 100 MET A O 1
ATOM 771 N N . GLU A 1 101 ? 0.299 9.203 19.018 1.00 59.78 101 GLU A N 1
ATOM 772 C CA . GLU A 1 101 ? 1.183 8.254 19.700 1.00 59.78 101 GLU A CA 1
ATOM 773 C C . GLU A 1 101 ? 1.067 6.867 19.035 1.00 59.78 101 GLU A C 1
ATOM 775 O O . GLU A 1 101 ? -0.021 6.473 18.602 1.00 59.78 101 GLU A O 1
ATOM 780 N N . ASP A 1 102 ? 2.171 6.112 18.969 1.00 60.66 102 ASP A N 1
ATOM 781 C CA . ASP A 1 102 ? 2.296 4.846 18.219 1.00 60.66 102 ASP A CA 1
ATOM 782 C C . ASP A 1 102 ? 1.168 3.827 18.483 1.00 60.66 102 ASP A C 1
ATOM 784 O O . ASP A 1 102 ? 0.782 3.084 17.579 1.00 60.66 102 ASP A O 1
ATOM 788 N N . GLY A 1 103 ? 0.579 3.829 19.684 1.00 60.97 103 GLY A N 1
ATOM 789 C CA . GLY A 1 103 ? -0.502 2.919 20.069 1.00 60.97 103 GLY A CA 1
ATOM 790 C C . GLY A 1 103 ? -1.820 3.109 19.313 1.00 60.97 103 GLY A C 1
ATOM 791 O O . GLY A 1 103 ? -2.634 2.195 19.299 1.00 60.97 103 GLY A O 1
ATOM 792 N N . ARG A 1 104 ? -2.045 4.258 18.663 1.00 68.06 104 ARG A N 1
ATOM 793 C CA . ARG A 1 104 ? -3.315 4.544 17.975 1.00 68.06 104 ARG A CA 1
ATOM 794 C C . ARG A 1 104 ? -3.344 4.098 16.507 1.00 68.06 104 ARG A C 1
ATOM 796 O O . ARG A 1 104 ? -4.408 4.092 15.894 1.00 68.06 104 ARG A O 1
ATOM 803 N N . ARG A 1 105 ? -2.207 3.699 15.922 1.00 81.00 105 ARG A N 1
ATOM 804 C CA . ARG A 1 105 ? -2.166 3.238 14.517 1.00 81.00 105 ARG A CA 1
ATOM 805 C C . ARG A 1 105 ? -2.852 1.884 14.325 1.00 81.00 105 ARG A C 1
ATOM 807 O O . ARG A 1 105 ? -3.420 1.625 13.268 1.00 81.00 105 ARG A O 1
ATOM 814 N N . SER A 1 106 ? -2.871 1.054 15.366 1.00 84.06 106 SER A N 1
ATOM 815 C CA . SER A 1 106 ? -3.607 -0.212 15.392 1.00 84.06 106 SER A CA 1
ATOM 816 C C . SER A 1 106 ? -5.128 -0.020 15.384 1.00 84.06 106 SER A C 1
ATOM 818 O O . SER A 1 106 ? -5.847 -0.939 15.001 1.00 84.06 106 SER A O 1
ATOM 820 N N . ASP A 1 107 ? -5.647 1.159 15.730 1.00 89.50 107 ASP A N 1
ATOM 821 C CA . ASP A 1 107 ? -7.086 1.433 15.658 1.00 89.50 107 ASP A CA 1
ATOM 822 C C . ASP A 1 107 ? -7.583 1.631 14.218 1.00 89.50 107 ASP A C 1
ATOM 824 O O . ASP A 1 107 ? -8.793 1.594 13.979 1.00 89.50 107 ASP A O 1
ATOM 828 N N . VAL A 1 108 ? -6.670 1.835 13.261 1.00 92.94 108 VAL A N 1
ATOM 829 C CA . VAL A 1 108 ? -7.000 1.969 11.839 1.00 92.94 108 VAL A CA 1
ATOM 830 C C . VAL A 1 108 ? -7.348 0.603 11.260 1.00 92.94 108 VAL A C 1
ATOM 832 O O . VAL A 1 108 ? -6.593 -0.360 11.398 1.00 92.94 108 VAL A O 1
ATOM 835 N N . ARG A 1 109 ? -8.500 0.528 10.597 1.00 95.44 109 ARG A N 1
ATOM 836 C CA . ARG A 1 109 ? -9.057 -0.681 9.988 1.00 95.44 109 ARG A CA 1
ATOM 837 C C . ARG A 1 109 ? -9.611 -0.372 8.609 1.00 95.44 109 ARG A C 1
ATOM 839 O O . ARG A 1 109 ? -9.891 0.783 8.294 1.00 95.44 109 ARG A O 1
ATOM 846 N N . GLY A 1 110 ? -9.825 -1.416 7.823 1.00 96.56 110 GLY A N 1
ATOM 847 C CA . GLY A 1 110 ? -10.420 -1.312 6.498 1.00 96.56 110 GLY A CA 1
ATOM 848 C C . GLY A 1 110 ? -9.609 -2.085 5.479 1.00 96.56 110 GLY A C 1
ATOM 849 O O . GLY A 1 110 ? -8.955 -3.063 5.833 1.00 96.56 110 GLY A O 1
ATOM 850 N N . GLU A 1 111 ? -9.646 -1.633 4.236 1.00 98.00 111 GLU A N 1
ATOM 851 C CA . GLU A 1 111 ? -9.037 -2.328 3.112 1.00 98.00 111 GLU A CA 1
ATOM 852 C C . GLU A 1 111 ? -8.273 -1.356 2.212 1.00 98.00 111 GLU A C 1
ATOM 854 O O . GLU A 1 111 ? -8.725 -0.236 1.959 1.00 98.00 111 GLU A O 1
ATOM 859 N N . VAL A 1 112 ? -7.123 -1.805 1.717 1.00 98.31 112 VAL A N 1
ATOM 860 C CA . VAL A 1 112 ? -6.344 -1.161 0.659 1.00 98.31 112 VAL A CA 1
ATOM 861 C C . VAL A 1 112 ? -6.043 -2.217 -0.399 1.00 98.31 112 VAL A C 1
ATOM 863 O O . VAL A 1 112 ? -5.468 -3.263 -0.096 1.00 98.31 112 VAL A O 1
ATOM 866 N N . ARG A 1 113 ? -6.413 -1.940 -1.648 1.00 98.25 113 ARG A N 1
ATOM 867 C CA . ARG A 1 113 ? -6.185 -2.818 -2.798 1.00 98.25 113 ARG A CA 1
ATOM 868 C C . ARG A 1 113 ? -5.244 -2.135 -3.774 1.00 98.25 113 ARG A C 1
ATOM 870 O O . ARG A 1 113 ? -5.502 -0.996 -4.153 1.00 98.25 113 ARG A O 1
ATOM 877 N N . LEU A 1 114 ? -4.196 -2.831 -4.203 1.00 96.25 114 LEU A N 1
ATOM 878 C CA . LEU A 1 114 ? -3.293 -2.386 -5.262 1.00 96.25 114 LEU A CA 1
ATOM 879 C C . LEU A 1 114 ? -3.300 -3.389 -6.414 1.00 96.25 114 LEU A C 1
ATOM 881 O O . LEU A 1 114 ? -3.167 -4.593 -6.192 1.00 96.25 114 LEU A O 1
ATOM 885 N N . LEU A 1 115 ? -3.401 -2.876 -7.638 1.00 95.62 115 LEU A N 1
ATOM 886 C CA . LEU A 1 115 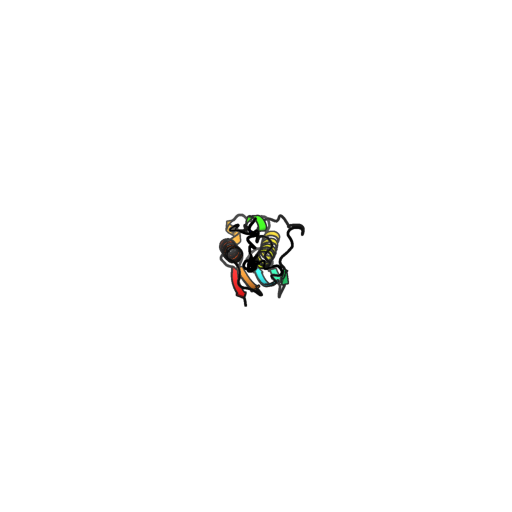? -3.205 -3.626 -8.873 1.00 95.62 115 LEU A CA 1
ATOM 887 C C . LEU A 1 115 ? -2.029 -3.016 -9.640 1.00 95.62 115 LEU A C 1
ATOM 889 O O . LEU A 1 115 ? -2.135 -1.912 -10.178 1.00 95.62 115 LEU A O 1
ATOM 893 N N . GLY A 1 116 ? -0.898 -3.719 -9.653 1.00 91.69 116 GLY A N 1
ATOM 894 C CA . GLY A 1 116 ? 0.293 -3.321 -10.400 1.00 91.69 116 GLY A CA 1
ATOM 895 C C . GLY A 1 116 ? 0.329 -3.947 -11.791 1.00 91.69 116 GLY A C 1
ATOM 896 O O . GLY A 1 116 ? 0.014 -5.118 -11.951 1.00 91.69 116 GLY A O 1
ATOM 897 N N . VAL A 1 117 ? 0.786 -3.199 -12.798 1.00 89.69 117 VAL A N 1
ATOM 898 C CA . VAL A 1 117 ? 0.994 -3.726 -14.170 1.00 89.69 117 VAL A CA 1
ATOM 899 C C . VAL A 1 117 ? 2.288 -4.543 -14.330 1.00 89.69 117 VAL A C 1
ATOM 901 O O . VAL A 1 117 ? 2.796 -4.704 -15.437 1.00 89.69 117 VAL A O 1
ATOM 904 N N . HIS A 1 118 ? 2.899 -4.927 -13.211 1.00 86.19 118 HIS A N 1
ATOM 905 C CA . HIS A 1 118 ? 4.148 -5.673 -13.163 1.00 86.19 118 HIS A CA 1
ATOM 906 C C . HIS A 1 118 ? 4.296 -6.369 -11.812 1.00 86.19 118 HIS A C 1
ATOM 908 O O . HIS A 1 118 ? 3.761 -5.909 -10.798 1.00 86.19 118 HIS A O 1
ATOM 914 N N . THR A 1 119 ? 5.126 -7.411 -11.778 1.00 89.62 119 THR A N 1
ATOM 915 C CA . THR A 1 119 ? 5.541 -8.053 -10.527 1.00 89.62 119 THR A CA 1
ATOM 916 C C . THR A 1 119 ? 6.281 -7.064 -9.611 1.00 89.62 119 THR A C 1
ATOM 918 O O . THR A 1 119 ? 7.331 -6.543 -10.011 1.00 89.62 119 THR A O 1
ATOM 921 N N . PRO A 1 120 ? 5.808 -6.842 -8.367 1.00 88.50 120 PRO A N 1
ATOM 922 C CA . PRO A 1 120 ? 6.465 -5.963 -7.414 1.00 88.50 120 PRO A CA 1
ATOM 923 C C . PRO A 1 120 ? 7.893 -6.420 -7.130 1.00 88.50 120 PRO A C 1
ATOM 925 O O . PRO A 1 120 ? 8.154 -7.573 -6.782 1.00 88.50 120 PRO A O 1
ATOM 928 N N . CYS A 1 121 ? 8.839 -5.495 -7.231 1.00 86.31 121 CYS A N 1
ATOM 929 C CA . CYS A 1 121 ? 10.217 -5.776 -6.844 1.00 86.31 121 CYS A CA 1
ATOM 930 C C . CYS A 1 121 ? 10.363 -5.928 -5.314 1.00 86.31 121 CYS A C 1
ATOM 932 O O . CYS A 1 121 ? 9.491 -5.526 -4.541 1.00 86.31 121 CYS A O 1
ATOM 934 N N . ILE A 1 122 ? 11.512 -6.444 -4.860 1.00 86.81 122 ILE A N 1
ATOM 935 C CA . ILE A 1 122 ? 11.797 -6.682 -3.430 1.00 86.81 122 ILE A CA 1
ATOM 936 C C . ILE A 1 122 ? 11.609 -5.412 -2.582 1.00 86.81 122 ILE A C 1
ATOM 938 O O . ILE A 1 122 ? 11.089 -5.488 -1.470 1.00 86.81 122 ILE A O 1
ATOM 942 N N . SER A 1 123 ? 11.972 -4.233 -3.100 1.00 86.00 123 SER A N 1
ATOM 943 C CA . SER A 1 123 ? 11.764 -2.979 -2.367 1.00 86.00 123 SER A CA 1
ATOM 944 C C . SER A 1 123 ? 10.283 -2.626 -2.205 1.00 86.00 123 SER A C 1
ATOM 946 O O . SER A 1 123 ? 9.910 -2.112 -1.156 1.00 86.00 123 SER A O 1
ATOM 948 N N . CYS A 1 124 ? 9.425 -2.934 -3.184 1.00 89.25 124 CYS A N 1
ATOM 949 C CA . CYS A 1 124 ? 7.976 -2.746 -3.057 1.00 89.25 124 CYS A CA 1
ATOM 950 C C . CYS A 1 124 ? 7.376 -3.736 -2.051 1.00 89.25 124 CYS A C 1
ATOM 952 O O . CYS A 1 124 ? 6.626 -3.320 -1.172 1.00 89.25 124 CYS A O 1
ATOM 954 N N . LEU A 1 125 ? 7.788 -5.011 -2.101 1.00 91.25 125 LEU A N 1
ATOM 955 C CA . LEU A 1 125 ? 7.380 -6.022 -1.115 1.00 91.25 125 LEU A CA 1
ATOM 956 C C . LEU A 1 125 ? 7.716 -5.589 0.315 1.00 91.25 125 LEU A C 1
ATOM 958 O O . LEU A 1 125 ? 6.900 -5.720 1.224 1.00 91.25 125 LEU A O 1
ATOM 962 N N . ALA A 1 126 ? 8.899 -5.015 0.519 1.00 90.62 126 ALA A N 1
ATOM 963 C CA . ALA A 1 126 ? 9.275 -4.508 1.825 1.00 90.62 126 ALA A CA 1
ATOM 964 C C . ALA A 1 126 ? 8.415 -3.326 2.290 1.00 90.62 126 ALA A C 1
ATOM 966 O O . ALA A 1 126 ? 8.060 -3.265 3.466 1.00 90.62 126 ALA A O 1
ATOM 967 N N . VAL A 1 127 ? 8.043 -2.415 1.386 1.00 91.00 127 VAL A N 1
ATOM 968 C CA . VAL A 1 127 ? 7.105 -1.325 1.697 1.00 91.00 127 VAL A CA 1
ATOM 969 C C . VAL A 1 127 ? 5.731 -1.883 2.082 1.00 91.00 127 VAL A C 1
ATOM 971 O O . VAL A 1 127 ? 5.117 -1.365 3.012 1.00 91.00 127 VAL A O 1
ATOM 974 N N . PHE A 1 128 ? 5.270 -2.972 1.457 1.00 94.88 128 PHE A N 1
ATOM 975 C CA . PHE A 1 128 ? 4.023 -3.650 1.847 1.00 94.88 128 PHE A CA 1
ATOM 976 C C . PHE A 1 128 ? 4.104 -4.184 3.276 1.00 94.88 128 PHE A C 1
ATOM 978 O O . PHE A 1 128 ? 3.205 -3.948 4.085 1.00 94.88 128 PHE A O 1
ATOM 985 N N . CYS A 1 129 ? 5.214 -4.842 3.617 1.00 94.75 129 CYS A N 1
ATOM 986 C CA . CYS A 1 129 ? 5.460 -5.334 4.969 1.00 94.75 129 CYS A CA 1
ATOM 987 C C . CYS A 1 129 ? 5.511 -4.193 5.992 1.00 94.75 129 CYS A C 1
ATOM 989 O O . CYS A 1 129 ? 4.903 -4.299 7.056 1.00 94.75 129 CYS A O 1
ATOM 991 N N . GLN A 1 130 ? 6.197 -3.092 5.672 1.00 93.38 130 GLN A N 1
ATOM 992 C CA . GLN A 1 130 ? 6.253 -1.910 6.535 1.00 93.38 130 GLN A CA 1
ATOM 993 C C . GLN A 1 130 ? 4.854 -1.319 6.745 1.00 93.38 130 GLN A C 1
ATOM 995 O O . GLN A 1 130 ? 4.453 -1.107 7.886 1.00 93.38 130 GLN A O 1
ATOM 1000 N N . PHE A 1 131 ? 4.075 -1.136 5.675 1.00 95.00 131 PHE A N 1
ATOM 1001 C CA . PHE A 1 131 ? 2.697 -0.650 5.760 1.00 95.00 131 PHE A CA 1
ATOM 1002 C C . PHE A 1 131 ? 1.841 -1.537 6.667 1.00 95.00 131 PHE A C 1
ATOM 1004 O O . PHE A 1 131 ? 1.164 -1.040 7.567 1.00 95.00 131 PHE A O 1
ATOM 1011 N N . LYS A 1 132 ? 1.921 -2.859 6.488 1.00 95.25 132 LYS A N 1
ATOM 1012 C CA . LYS A 1 132 ? 1.165 -3.816 7.297 1.00 95.25 132 LYS A CA 1
ATOM 1013 C C . LYS A 1 132 ? 1.604 -3.830 8.763 1.00 95.25 132 LYS A C 1
ATOM 1015 O O . LYS A 1 132 ? 0.763 -4.002 9.640 1.00 95.25 132 LYS A O 1
ATOM 1020 N N . ALA A 1 133 ? 2.888 -3.616 9.042 1.00 92.81 133 ALA A N 1
ATOM 1021 C CA . ALA A 1 133 ? 3.387 -3.477 10.408 1.00 92.81 133 ALA A CA 1
ATOM 1022 C C . ALA A 1 133 ? 2.855 -2.204 11.090 1.00 92.81 133 ALA A C 1
ATOM 1024 O O . ALA A 1 133 ? 2.556 -2.225 12.282 1.00 92.81 133 ALA A O 1
ATOM 1025 N N . ILE A 1 134 ? 2.703 -1.110 10.337 1.00 91.62 134 ILE A N 1
ATOM 1026 C CA . ILE A 1 134 ? 2.176 0.166 10.843 1.00 91.62 134 ILE A CA 1
ATOM 1027 C C . ILE A 1 134 ? 0.658 0.090 11.063 1.00 91.62 134 ILE A C 1
ATOM 1029 O O . ILE A 1 134 ? 0.164 0.584 12.076 1.00 91.62 134 ILE A O 1
ATOM 1033 N N . PHE A 1 135 ? -0.075 -0.538 10.139 1.00 94.19 135 PHE A N 1
ATOM 1034 C CA . PHE A 1 135 ? -1.536 -0.650 10.161 1.00 94.19 135 PHE A CA 1
ATOM 1035 C C . PHE A 1 135 ? -1.975 -2.122 10.203 1.00 94.19 135 PHE A C 1
ATOM 1037 O O . PHE A 1 135 ? -2.503 -2.660 9.223 1.00 94.19 135 PHE A O 1
ATOM 1044 N N . PRO A 1 136 ? -1.788 -2.809 11.345 1.00 94.94 136 PRO A N 1
ATOM 1045 C CA . PRO A 1 136 ? -1.979 -4.255 11.440 1.00 94.94 136 PRO A CA 1
ATOM 1046 C C . PRO A 1 136 ? -3.421 -4.706 11.197 1.00 94.94 136 PRO A C 1
ATOM 1048 O O . PRO A 1 136 ? -3.630 -5.854 10.813 1.00 94.94 136 PRO A O 1
ATOM 1051 N N . ASN A 1 137 ? -4.408 -3.822 11.353 1.00 95.69 137 ASN A N 1
ATOM 1052 C CA . ASN A 1 137 ? -5.824 -4.141 11.158 1.00 95.69 137 ASN A CA 1
ATOM 1053 C C . ASN A 1 137 ? -6.394 -3.659 9.810 1.00 95.69 137 ASN A C 1
ATOM 1055 O O . ASN A 1 137 ? -7.597 -3.786 9.580 1.00 95.69 137 ASN A O 1
ATOM 1059 N N . VAL A 1 138 ? -5.550 -3.136 8.916 1.00 97.06 138 VAL A N 1
ATOM 1060 C CA . VAL A 1 138 ? -5.913 -2.877 7.515 1.00 97.06 138 VAL A CA 1
ATOM 1061 C C . VAL A 1 138 ? -5.620 -4.127 6.693 1.00 97.06 138 VAL A C 1
ATOM 1063 O O . VAL A 1 138 ? -4.514 -4.671 6.764 1.00 97.06 138 VAL A O 1
ATOM 1066 N N . ASP A 1 139 ? -6.600 -4.603 5.934 1.00 98.00 139 ASP A N 1
ATOM 1067 C CA . ASP A 1 139 ? -6.393 -5.649 4.940 1.00 98.00 139 ASP A CA 1
ATOM 1068 C C . ASP A 1 139 ? -5.696 -5.053 3.712 1.00 98.00 139 ASP A C 1
ATOM 1070 O O . ASP A 1 139 ? -6.181 -4.085 3.127 1.00 98.00 139 ASP A O 1
ATOM 1074 N N . LEU A 1 140 ? -4.526 -5.587 3.366 1.00 98.00 140 LEU A N 1
ATOM 1075 C CA . LEU A 1 140 ? -3.718 -5.110 2.246 1.00 98.00 140 LEU A CA 1
ATOM 1076 C C . LEU A 1 140 ? -3.698 -6.195 1.174 1.00 98.00 140 LEU A C 1
ATOM 1078 O O . LEU A 1 140 ? -3.041 -7.222 1.342 1.00 98.00 140 LEU A O 1
ATOM 1082 N N . GLN A 1 141 ? -4.383 -5.940 0.065 1.00 97.94 141 GLN A N 1
ATOM 1083 C CA . GLN A 1 141 ? -4.455 -6.851 -1.070 1.00 97.94 141 GLN A CA 1
ATOM 1084 C C . GLN A 1 141 ? -3.607 -6.317 -2.217 1.00 97.94 141 GLN A C 1
ATOM 1086 O O . GLN A 1 141 ? -3.778 -5.179 -2.655 1.00 97.94 141 GLN A O 1
ATOM 1091 N N . ILE A 1 142 ? -2.700 -7.152 -2.716 1.00 96.38 142 ILE A N 1
ATOM 1092 C CA . ILE A 1 142 ? -1.854 -6.830 -3.862 1.00 96.38 142 ILE A CA 1
ATOM 1093 C C . ILE A 1 142 ? -2.125 -7.854 -4.957 1.00 96.38 142 ILE A C 1
ATOM 1095 O O . ILE A 1 142 ? -2.014 -9.056 -4.732 1.00 96.38 142 ILE A O 1
ATOM 1099 N N . SER A 1 143 ? -2.477 -7.367 -6.139 1.00 95.56 143 SER A N 1
ATOM 1100 C CA . SER A 1 143 ? -2.562 -8.143 -7.374 1.00 95.56 143 SER A CA 1
ATOM 1101 C C . SER A 1 143 ? -1.610 -7.548 -8.405 1.00 95.56 143 SER A C 1
ATOM 1103 O O . SER A 1 143 ? -1.338 -6.345 -8.389 1.00 95.56 143 SER A O 1
ATOM 1105 N N . PHE A 1 144 ? -1.076 -8.388 -9.282 1.00 91.56 144 PHE A N 1
ATOM 1106 C CA . PHE A 1 144 ? -0.209 -7.960 -10.370 1.00 91.56 144 PHE A CA 1
ATOM 1107 C C . PHE A 1 144 ? -0.244 -8.959 -11.522 1.00 91.56 144 PHE A C 1
ATOM 1109 O O . PHE A 1 144 ? -0.479 -10.145 -11.286 1.00 91.56 144 PHE A O 1
ATOM 1116 N N . ASP A 1 145 ? 0.022 -8.449 -12.723 1.00 76.88 145 ASP A N 1
ATOM 1117 C CA . ASP A 1 145 ? 0.252 -9.220 -13.952 1.00 76.88 145 ASP A CA 1
ATOM 1118 C C . ASP A 1 145 ? 1.740 -9.208 -14.351 1.00 76.88 145 ASP A C 1
ATOM 1120 O O . ASP A 1 145 ? 2.450 -8.219 -14.029 1.00 76.88 145 ASP A O 1
#

Radius of gyration: 23.57 Å; chains: 1; bounding box: 78×29×70 Å

Organism: Polarella glacialis (NCBI:txid89957)

Sequence (145 aa):
VALSRRRGGRQESSPAPWPERPIARLLAVWMAFSVGGPRMRPLESSGDIFFTESAGSNHLTSGASKLLLPIFVEHDRAAHAERQALLHVTNMILAGQNEMEDGRRSDVRGEVRLLGVHTPCISCLAVFCQFKAIFPNVDLQISFD

Foldseek 3Di:
DDDDDDDDDDPPPDPDPDPPDPPPVWKKKKKWWWKAFPQFDTDTDPIDIFIQDDPPDPPPPAPLCVQQDFDDDPDPCCRHRLNVLLSVVVRVRVVRDDDDDQVCLQRMATEMEMEIQDDDDPRSVVSVVSSCVSHVRYHYHYHYD

pLDDT: mean 76.11, std 19.55, range [33.59, 98.31]

Secondary structure (DSSP, 8-state):
---------------------------EEEEEEEEEETTEEEEEEEEEEEEPPPTTS-----HHHHHSPPP-SSS--TT-HHHHHHHHHHHHHHHTSSS--GGGGGG-EEEEEEEESSPPPHHHHHHHHHHHHH-TEEEEEEEE-